Protein AF-A0A9E7N8S4-F1 (afdb_monomer_lite)

Radius of gyration: 15.59 Å; chains: 1; bounding box: 33×18×44 Å

Foldseek 3Di:
DDCDPVNVLVVVLVVQLCCQLVVVCVVVVPPDPVVSVVSSVVSNVVSVVCCVPPVVVVSVVVVVVVVVD

Secondary structure (DSSP, 8-state):
-PPPHHHHHHHHHHHHHHHHHHHHHHHTT---HHHHHHHHHHHHHHHHHHIIIIIHHHHHHHHHHHH--

Sequence (69 aa):
MRVTVADSAVFMYNLGVVLSGGYVATMLNVNDRYQLLGVMVVFALFWTIYFKFYMRSRLETLDERSESG

pLDDT: mean 79.56, std 10.18, range [46.78, 90.5]

Structure (mmCIF, N/CA/C/O backbone):
data_AF-A0A9E7N8S4-F1
#
_entry.id   AF-A0A9E7N8S4-F1
#
loop_
_atom_site.group_PDB
_atom_site.id
_atom_site.type_symbol
_atom_site.label_atom_id
_atom_site.label_alt_id
_atom_site.label_comp_id
_atom_site.label_asym_id
_atom_site.label_entity_id
_atom_site.label_seq_id
_atom_site.pdbx_PDB_ins_code
_atom_site.Cartn_x
_atom_site.Cartn_y
_atom_site.Cartn_z
_atom_site.occupancy
_atom_site.B_iso_or_equiv
_atom_site.auth_seq_id
_atom_site.auth_comp_id
_atom_site.auth_asym_id
_atom_site.auth_atom_id
_atom_site.pdbx_PDB_model_num
ATOM 1 N N . MET A 1 1 ? -25.541 -10.842 4.433 1.00 46.78 1 MET A N 1
ATOM 2 C CA . MET A 1 1 ? -24.176 -10.393 4.784 1.00 46.78 1 MET A CA 1
ATOM 3 C C . MET A 1 1 ? -24.278 -8.936 5.207 1.00 46.78 1 MET A C 1
ATOM 5 O O . MET A 1 1 ? -24.737 -8.141 4.397 1.00 46.78 1 MET A O 1
ATOM 9 N N . ARG A 1 2 ? -23.987 -8.590 6.469 1.00 63.94 2 ARG A N 1
ATOM 10 C CA . ARG A 1 2 ? -23.895 -7.177 6.879 1.00 63.94 2 ARG A CA 1
ATOM 11 C C . ARG A 1 2 ? -22.517 -6.686 6.449 1.00 63.94 2 ARG A C 1
ATOM 13 O O . ARG A 1 2 ? -21.530 -7.312 6.811 1.00 63.94 2 ARG A O 1
ATOM 20 N N . VAL A 1 3 ? -22.474 -5.639 5.632 1.00 69.62 3 VAL A N 1
ATOM 21 C CA . VAL A 1 3 ? -21.217 -4.993 5.244 1.00 69.62 3 VAL A CA 1
ATOM 22 C C . VAL A 1 3 ? -20.673 -4.296 6.481 1.00 69.62 3 VAL A C 1
ATOM 24 O O . VAL A 1 3 ? -21.349 -3.437 7.047 1.00 69.62 3 VAL A O 1
ATOM 27 N N . THR A 1 4 ? -19.485 -4.694 6.917 1.00 77.94 4 THR A N 1
ATOM 28 C CA . THR A 1 4 ? -18.822 -4.100 8.078 1.00 77.94 4 THR A CA 1
ATOM 29 C C . THR A 1 4 ? -17.944 -2.938 7.618 1.00 77.94 4 THR A C 1
ATOM 31 O O . THR A 1 4 ? -17.533 -2.854 6.456 1.00 77.94 4 THR A O 1
ATOM 34 N N . VAL A 1 5 ? -17.611 -2.025 8.531 1.00 75.12 5 VAL A N 1
ATOM 35 C CA . VAL A 1 5 ? -16.650 -0.941 8.262 1.00 75.12 5 VAL A CA 1
ATOM 36 C C . VAL A 1 5 ? -15.300 -1.511 7.793 1.00 75.12 5 VAL A C 1
ATOM 38 O O . VAL A 1 5 ? -14.667 -0.951 6.898 1.00 75.12 5 VAL A O 1
ATOM 41 N N . ALA A 1 6 ? -14.912 -2.681 8.311 1.00 75.19 6 ALA A N 1
ATOM 42 C CA . ALA A 1 6 ? -13.740 -3.432 7.871 1.00 75.19 6 ALA A CA 1
ATOM 43 C C . ALA A 1 6 ? -13.794 -3.824 6.381 1.00 75.19 6 ALA A C 1
ATOM 45 O O . ALA A 1 6 ? -12.815 -3.613 5.665 1.00 75.19 6 ALA A O 1
ATOM 46 N N . ASP A 1 7 ? -14.937 -4.310 5.884 1.00 78.38 7 ASP A N 1
ATOM 47 C CA . ASP A 1 7 ? -15.107 -4.674 4.468 1.00 78.38 7 ASP A CA 1
ATOM 48 C C . ASP A 1 7 ? -14.934 -3.451 3.555 1.00 78.38 7 ASP A C 1
ATOM 50 O O . ASP A 1 7 ? -14.274 -3.511 2.514 1.00 78.38 7 ASP A O 1
ATOM 54 N N . SER A 1 8 ? -15.468 -2.304 3.983 1.00 78.31 8 SER A N 1
ATOM 55 C CA . SER A 1 8 ? -15.350 -1.039 3.247 1.00 78.31 8 SER A CA 1
ATOM 56 C C . SER A 1 8 ? -13.907 -0.522 3.225 1.00 78.31 8 SER A C 1
ATOM 58 O O . SER A 1 8 ? -13.440 -0.012 2.205 1.00 78.31 8 SER A O 1
ATOM 60 N N . ALA A 1 9 ? -13.173 -0.692 4.327 1.00 80.69 9 ALA A N 1
ATOM 61 C CA . ALA A 1 9 ? -11.769 -0.310 4.423 1.00 80.69 9 ALA A CA 1
ATOM 62 C C . ALA A 1 9 ? -10.869 -1.179 3.527 1.00 80.69 9 ALA A C 1
ATOM 64 O O . ALA A 1 9 ? -9.981 -0.652 2.856 1.00 80.69 9 ALA A O 1
ATOM 65 N N . VAL A 1 10 ? -11.130 -2.489 3.455 1.00 82.88 10 VAL A N 1
ATOM 66 C CA . VAL A 1 10 ? -10.426 -3.412 2.546 1.00 82.88 10 VAL A CA 1
ATOM 67 C C . VAL A 1 10 ? -10.734 -3.092 1.083 1.00 82.88 10 VAL A C 1
ATOM 69 O O . VAL A 1 10 ? -9.837 -3.128 0.235 1.00 82.88 10 VAL A O 1
ATOM 72 N N . PHE A 1 11 ? -11.980 -2.735 0.767 1.00 83.25 11 PHE A N 1
ATOM 73 C CA . PHE A 1 11 ? -12.343 -2.293 -0.577 1.00 83.25 11 PHE A CA 1
ATOM 74 C C . PHE A 1 11 ? -11.596 -1.011 -0.972 1.00 83.25 11 PHE A C 1
ATOM 76 O O . PHE A 1 11 ? -10.970 -0.971 -2.030 1.00 83.25 11 PHE A O 1
ATOM 83 N N . MET A 1 12 ? -11.583 0.005 -0.102 1.00 84.44 12 MET A N 1
ATOM 84 C CA . MET A 1 12 ? -10.843 1.249 -0.342 1.00 84.44 12 MET A CA 1
ATOM 85 C C . MET A 1 12 ? -9.338 1.034 -0.486 1.00 84.44 12 MET A C 1
ATOM 87 O O . MET A 1 12 ? -8.719 1.643 -1.355 1.00 84.44 12 MET A O 1
ATOM 91 N N . TYR A 1 13 ? -8.760 0.135 0.312 1.00 83.38 13 TYR A N 1
ATOM 92 C CA . TYR A 1 13 ? -7.365 -0.271 0.168 1.00 83.38 13 TYR A CA 1
ATOM 93 C C . TYR A 1 13 ? -7.081 -0.830 -1.234 1.00 83.38 13 TYR A C 1
ATOM 95 O O . TYR A 1 13 ? -6.188 -0.337 -1.921 1.00 83.38 13 TYR A O 1
ATOM 103 N N . ASN A 1 14 ? -7.868 -1.809 -1.694 1.00 85.12 14 ASN A N 1
ATOM 104 C CA . ASN A 1 14 ? -7.670 -2.415 -3.014 1.00 85.12 14 ASN A CA 1
ATOM 105 C C . ASN A 1 14 ? -7.842 -1.392 -4.139 1.00 85.12 14 ASN A C 1
ATOM 107 O O . ASN A 1 14 ? -7.060 -1.365 -5.087 1.00 85.12 14 ASN A O 1
ATOM 111 N N . LEU A 1 15 ? -8.840 -0.521 -4.013 1.00 88.88 15 LEU A N 1
ATOM 112 C CA . LEU A 1 15 ? -9.121 0.515 -4.997 1.00 88.88 15 LEU A CA 1
ATOM 113 C C . LEU A 1 15 ? -7.972 1.536 -5.062 1.00 88.88 15 LEU A C 1
ATOM 115 O O . LEU A 1 15 ? -7.525 1.886 -6.152 1.00 88.88 15 LEU A O 1
ATOM 119 N N . GLY A 1 16 ? -7.421 1.927 -3.910 1.00 86.50 16 GLY A N 1
ATOM 120 C CA . GLY A 1 16 ? -6.231 2.771 -3.817 1.00 86.50 16 GLY A CA 1
ATOM 121 C C . GLY A 1 16 ? -5.004 2.145 -4.481 1.00 86.50 16 GLY A C 1
ATOM 122 O O . GLY A 1 16 ? -4.339 2.809 -5.278 1.00 86.50 16 GLY A O 1
ATOM 123 N N . VAL A 1 17 ? -4.735 0.861 -4.224 1.00 87.75 17 VAL A N 1
ATOM 124 C CA . VAL A 1 17 ? -3.617 0.124 -4.839 1.00 87.75 17 VAL A CA 1
ATOM 125 C C . VAL A 1 17 ? -3.769 0.051 -6.358 1.00 87.75 17 VAL A C 1
ATOM 127 O O . VAL A 1 17 ? -2.836 0.405 -7.078 1.00 87.75 17 VAL A O 1
ATOM 130 N N . VAL A 1 18 ? -4.943 -0.355 -6.851 1.00 88.50 18 VAL A N 1
ATOM 131 C CA . VAL A 1 18 ? -5.197 -0.535 -8.289 1.00 88.50 18 VAL A CA 1
ATOM 132 C C . VAL A 1 18 ? -5.159 0.794 -9.036 1.00 88.50 18 VAL A C 1
ATOM 134 O O . VAL A 1 18 ? -4.529 0.871 -10.089 1.00 88.50 18 VAL A O 1
ATOM 137 N N . LEU A 1 19 ? -5.777 1.850 -8.498 1.00 89.62 19 LEU A N 1
ATOM 138 C CA . LEU A 1 19 ? -5.739 3.169 -9.131 1.00 89.62 19 LEU A CA 1
ATOM 139 C C . LEU A 1 19 ? -4.326 3.750 -9.139 1.00 89.62 19 LEU A C 1
ATOM 141 O O . LEU A 1 19 ? -3.902 4.280 -10.162 1.00 89.62 19 LEU A O 1
ATOM 145 N N . SER A 1 20 ? -3.581 3.622 -8.037 1.00 86.19 20 SER A N 1
ATOM 146 C CA . SER A 1 20 ? -2.212 4.147 -7.955 1.00 86.19 20 SER A CA 1
ATOM 147 C C . SER A 1 20 ? -1.275 3.401 -8.906 1.00 86.19 20 SER A C 1
ATOM 149 O O . SER A 1 20 ? -0.581 4.020 -9.710 1.00 86.19 20 SER A O 1
ATOM 151 N N . GLY A 1 21 ? -1.289 2.066 -8.861 1.00 84.94 21 GLY A N 1
ATOM 152 C CA . GLY A 1 21 ? -0.456 1.238 -9.728 1.00 84.94 21 GLY A CA 1
ATOM 153 C C . GLY A 1 21 ? -0.839 1.365 -11.202 1.00 84.94 21 GLY A C 1
ATOM 154 O O . GLY A 1 21 ? 0.040 1.483 -12.052 1.00 84.94 21 GLY A O 1
ATOM 155 N N . GLY A 1 22 ? -2.138 1.425 -11.509 1.00 85.19 22 GLY A N 1
ATOM 156 C CA . GLY A 1 22 ? -2.646 1.643 -12.863 1.00 85.19 22 GLY A CA 1
ATOM 157 C C . GLY A 1 22 ? -2.292 3.023 -13.420 1.00 85.19 22 GLY A C 1
ATOM 158 O O . GLY A 1 22 ? -1.833 3.117 -14.555 1.00 85.19 22 GLY A O 1
ATOM 159 N N . TYR A 1 23 ? -2.438 4.086 -12.622 1.00 87.31 23 TYR A N 1
ATOM 160 C CA . TYR A 1 23 ? -2.056 5.444 -13.017 1.00 87.31 23 TYR A CA 1
ATOM 161 C C . TYR A 1 23 ? -0.552 5.561 -13.286 1.00 87.31 23 TYR A C 1
ATOM 163 O O . TYR A 1 23 ? -0.140 6.129 -14.293 1.00 87.31 23 TYR A O 1
ATOM 171 N N . VAL A 1 24 ? 0.291 4.994 -12.420 1.00 86.00 24 VAL A N 1
ATOM 172 C CA . VAL A 1 24 ? 1.743 5.054 -12.628 1.00 86.00 24 VAL A CA 1
ATOM 173 C C . VAL A 1 24 ? 2.182 4.194 -13.810 1.00 86.00 24 VAL A C 1
ATOM 175 O O . VAL A 1 24 ? 3.034 4.622 -14.585 1.00 86.00 24 VAL A O 1
ATOM 178 N N . ALA A 1 25 ? 1.577 3.021 -14.001 1.00 86.00 25 ALA A N 1
ATOM 179 C CA . ALA A 1 25 ? 1.855 2.175 -15.156 1.00 86.00 25 ALA A CA 1
ATOM 180 C C . ALA A 1 25 ? 1.539 2.875 -16.489 1.00 86.00 25 ALA A C 1
ATOM 182 O O . ALA A 1 25 ? 2.338 2.794 -17.425 1.00 86.00 25 ALA A O 1
ATOM 183 N N . THR A 1 26 ? 0.411 3.590 -16.573 1.00 85.62 26 THR A N 1
ATOM 184 C CA . THR A 1 26 ? 0.052 4.355 -17.777 1.00 85.62 26 THR A CA 1
ATOM 185 C C . THR A 1 26 ? 0.946 5.578 -17.958 1.00 85.62 26 THR A C 1
ATOM 187 O O . THR A 1 26 ? 1.421 5.816 -19.068 1.00 85.62 26 THR A O 1
ATOM 190 N N . MET A 1 27 ? 1.244 6.309 -16.878 1.00 88.44 27 MET A N 1
ATOM 191 C CA . MET A 1 27 ? 2.116 7.488 -16.903 1.00 88.44 27 MET A CA 1
ATOM 192 C C . MET A 1 27 ? 3.538 7.158 -17.373 1.00 88.44 27 MET A C 1
ATOM 194 O O . MET A 1 27 ? 4.119 7.906 -18.154 1.00 88.44 27 MET A O 1
ATOM 198 N N . LEU A 1 28 ? 4.096 6.036 -16.918 1.00 86.75 28 LEU A N 1
ATOM 199 C CA . LEU A 1 28 ? 5.449 5.597 -17.271 1.00 86.75 28 LEU A CA 1
ATOM 200 C C . LEU A 1 28 ? 5.505 4.790 -18.581 1.00 86.75 28 LEU A C 1
ATOM 202 O O . LEU A 1 28 ? 6.577 4.322 -18.956 1.00 86.75 28 LEU A O 1
ATOM 206 N N . ASN A 1 29 ? 4.370 4.628 -19.275 1.00 85.81 29 ASN A N 1
ATOM 207 C CA . ASN A 1 29 ? 4.231 3.822 -20.493 1.00 85.81 29 ASN A CA 1
ATOM 208 C C . ASN A 1 29 ? 4.845 2.415 -20.348 1.00 85.81 29 ASN A C 1
ATOM 210 O O . ASN A 1 29 ? 5.568 1.919 -21.215 1.00 85.81 29 ASN A O 1
ATOM 214 N N . VAL A 1 30 ? 4.593 1.778 -19.204 1.00 81.81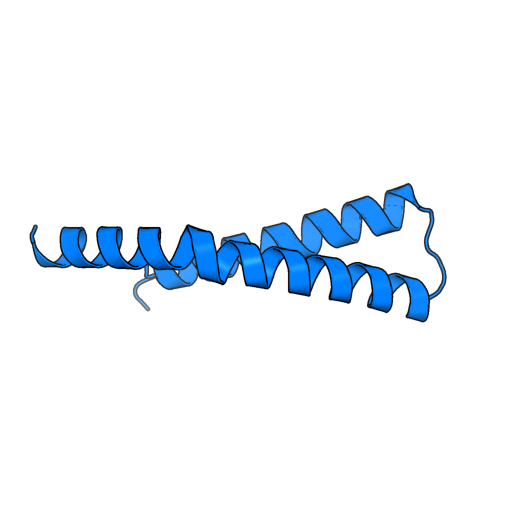 30 VAL A N 1
ATOM 215 C CA . VAL A 1 30 ? 5.180 0.477 -18.882 1.00 81.81 30 VAL A CA 1
ATOM 216 C C . VAL A 1 30 ? 4.477 -0.603 -19.699 1.00 81.81 30 VAL A C 1
ATOM 218 O O . VAL A 1 30 ? 3.352 -0.992 -19.397 1.00 81.81 30 VAL A O 1
ATOM 221 N N . ASN A 1 31 ? 5.158 -1.101 -20.731 1.00 79.88 31 ASN A N 1
ATOM 222 C CA . ASN A 1 31 ? 4.657 -2.176 -21.596 1.00 79.88 31 ASN A CA 1
ATOM 223 C C . ASN A 1 31 ? 5.202 -3.561 -21.200 1.00 79.88 31 ASN A C 1
ATOM 225 O O . ASN A 1 31 ? 4.659 -4.588 -21.609 1.00 79.88 31 ASN A O 1
ATOM 229 N N . ASP A 1 32 ? 6.268 -3.600 -20.396 1.00 86.75 32 ASP A N 1
ATOM 230 C CA . ASP A 1 32 ? 6.871 -4.841 -19.919 1.00 86.75 32 ASP A CA 1
ATOM 231 C C . ASP A 1 32 ? 6.127 -5.381 -18.684 1.00 86.75 32 ASP A C 1
ATOM 233 O O . ASP A 1 32 ? 5.932 -4.681 -17.686 1.00 86.75 32 ASP A O 1
ATOM 237 N N . ARG A 1 33 ? 5.717 -6.656 -18.739 1.00 84.19 33 ARG A N 1
ATOM 238 C CA . ARG A 1 33 ? 4.938 -7.305 -17.670 1.00 84.19 33 ARG A CA 1
ATOM 239 C C . ARG A 1 33 ? 5.687 -7.375 -16.339 1.00 84.19 33 ARG A C 1
ATOM 241 O O . ARG A 1 33 ? 5.044 -7.282 -15.295 1.00 84.19 33 ARG A O 1
ATOM 248 N N . TYR A 1 34 ? 7.009 -7.537 -16.354 1.00 87.56 34 TYR A N 1
ATOM 249 C CA . TYR A 1 34 ? 7.810 -7.614 -15.132 1.00 87.56 34 TYR A CA 1
ATOM 250 C C . TYR A 1 34 ? 7.944 -6.245 -14.472 1.00 87.56 34 TYR A C 1
ATOM 252 O O . TYR A 1 34 ? 7.841 -6.139 -13.250 1.00 87.56 34 TYR A O 1
ATOM 260 N N . GLN A 1 35 ? 8.097 -5.186 -15.269 1.00 84.38 35 GLN A N 1
ATOM 261 C CA . GLN A 1 35 ? 8.092 -3.816 -14.756 1.00 84.38 35 GLN A CA 1
ATOM 262 C C . GLN A 1 35 ? 6.725 -3.439 -14.169 1.00 84.38 35 GLN A C 1
ATOM 264 O O . GLN A 1 35 ? 6.664 -2.856 -13.088 1.00 84.38 35 GLN A O 1
ATOM 269 N N . LEU A 1 36 ? 5.629 -3.836 -14.827 1.00 85.19 36 LEU A N 1
ATOM 270 C CA . LEU A 1 36 ? 4.270 -3.604 -14.333 1.00 85.19 36 LEU A CA 1
ATOM 271 C C . LEU A 1 36 ? 4.041 -4.286 -12.974 1.00 85.19 36 LEU A C 1
ATOM 273 O O . LEU A 1 36 ? 3.520 -3.672 -12.043 1.00 85.19 36 LEU A O 1
ATOM 277 N N . LEU A 1 37 ? 4.482 -5.543 -12.847 1.00 86.69 37 LEU A N 1
ATOM 278 C CA . LEU A 1 37 ? 4.457 -6.291 -11.589 1.00 86.69 37 LEU A CA 1
ATOM 279 C C . LEU A 1 37 ? 5.285 -5.600 -10.504 1.00 86.69 37 LEU A C 1
ATOM 281 O O . LEU A 1 37 ? 4.802 -5.442 -9.386 1.00 86.69 37 LEU A O 1
ATOM 285 N N . GLY A 1 38 ? 6.497 -5.148 -10.832 1.00 88.19 38 GLY A N 1
ATOM 286 C CA . GLY A 1 38 ? 7.358 -4.427 -9.895 1.00 88.19 38 GLY A CA 1
ATOM 287 C C . GLY A 1 38 ? 6.692 -3.165 -9.343 1.00 88.19 38 GL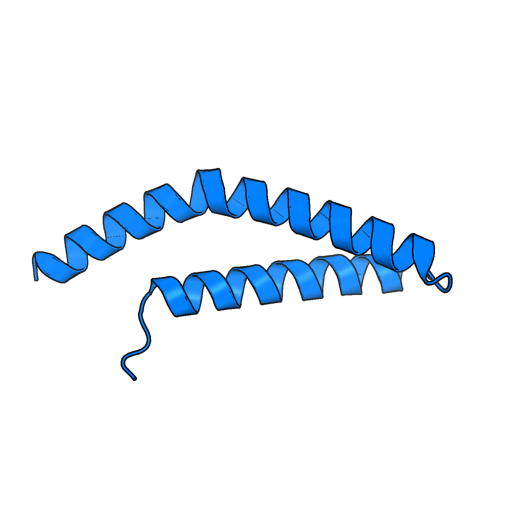Y A C 1
ATOM 288 O O . GLY A 1 38 ? 6.637 -2.978 -8.128 1.00 88.19 38 GLY A O 1
ATOM 289 N N . VAL A 1 39 ? 6.110 -2.340 -10.218 1.00 86.12 39 VAL A N 1
ATOM 290 C CA . VAL A 1 39 ? 5.379 -1.124 -9.825 1.00 86.12 39 VAL A CA 1
ATOM 291 C C . VAL A 1 39 ? 4.184 -1.471 -8.936 1.00 86.12 39 VAL A C 1
ATOM 293 O O . VAL A 1 39 ? 4.036 -0.901 -7.855 1.00 86.12 39 VAL A O 1
ATOM 296 N N . MET A 1 40 ? 3.367 -2.446 -9.339 1.00 85.00 40 MET A N 1
ATOM 297 C CA . MET A 1 40 ? 2.205 -2.884 -8.558 1.00 85.00 40 MET A CA 1
ATOM 298 C C . MET A 1 40 ? 2.595 -3.387 -7.163 1.00 85.00 40 MET A C 1
ATOM 300 O O . MET A 1 40 ? 1.933 -3.045 -6.186 1.00 85.00 40 MET A O 1
ATOM 304 N N . VAL A 1 41 ? 3.688 -4.147 -7.043 1.00 88.88 41 VAL A N 1
ATOM 305 C CA . VAL A 1 41 ? 4.187 -4.649 -5.753 1.00 88.88 41 VAL A CA 1
ATOM 306 C C . VAL A 1 41 ? 4.654 -3.506 -4.852 1.00 88.88 41 VAL A C 1
ATOM 308 O O . VAL A 1 41 ? 4.315 -3.490 -3.670 1.00 88.88 41 VAL A O 1
ATOM 311 N N . VAL A 1 42 ? 5.380 -2.521 -5.390 1.00 90.25 42 VAL A N 1
ATOM 312 C CA . VAL A 1 42 ? 5.822 -1.348 -4.615 1.00 90.25 42 VAL A CA 1
ATOM 313 C C . VAL A 1 42 ? 4.620 -0.567 -4.082 1.00 90.25 42 VAL A C 1
ATOM 315 O O . VAL A 1 42 ? 4.577 -0.235 -2.895 1.00 90.25 42 VAL A O 1
ATOM 318 N N . PHE A 1 43 ? 3.610 -0.330 -4.921 1.00 87.81 43 PHE A N 1
ATOM 319 C CA . PHE A 1 43 ? 2.386 0.350 -4.496 1.00 87.81 43 PHE A CA 1
ATOM 320 C C . PHE A 1 43 ? 1.579 -0.466 -3.487 1.00 87.81 43 PHE A C 1
ATOM 322 O O . PHE A 1 43 ? 1.091 0.100 -2.509 1.00 87.81 43 PHE A O 1
ATOM 329 N N . ALA A 1 44 ? 1.481 -1.783 -3.666 1.00 86.94 44 ALA A N 1
ATOM 330 C CA . ALA A 1 44 ? 0.827 -2.666 -2.707 1.00 86.94 44 ALA A CA 1
ATOM 331 C C . ALA A 1 44 ? 1.524 -2.623 -1.339 1.00 86.94 44 ALA A C 1
ATOM 333 O O . ALA A 1 44 ? 0.857 -2.497 -0.312 1.00 86.94 44 ALA A O 1
ATOM 334 N N . LEU A 1 45 ? 2.860 -2.658 -1.300 1.00 90.50 45 LEU A N 1
ATOM 335 C CA . LEU A 1 45 ? 3.629 -2.541 -0.057 1.00 90.50 45 LEU A CA 1
ATOM 336 C C . LEU A 1 45 ? 3.420 -1.181 0.615 1.00 90.50 45 LEU A C 1
ATOM 338 O O . LEU A 1 45 ? 3.134 -1.132 1.812 1.00 90.50 45 LEU A O 1
ATOM 342 N N . PHE A 1 46 ? 3.494 -0.091 -0.151 1.00 89.75 46 PHE A N 1
ATOM 343 C CA . PHE A 1 46 ? 3.251 1.260 0.356 1.00 89.75 46 PHE A CA 1
ATOM 344 C C . PHE A 1 46 ? 1.861 1.388 0.996 1.00 89.75 46 PHE A C 1
ATOM 346 O O . PHE A 1 46 ? 1.731 1.809 2.148 1.00 89.75 46 PHE A O 1
ATOM 353 N N . TRP A 1 47 ? 0.821 0.944 0.289 1.00 84.44 47 TRP A N 1
ATOM 354 C CA . TRP A 1 47 ? -0.545 0.955 0.805 1.00 84.44 47 TRP A CA 1
ATOM 355 C C . TRP A 1 47 ? -0.731 0.022 2.000 1.00 84.44 47 TRP A C 1
ATOM 357 O O . TRP A 1 47 ? -1.516 0.329 2.893 1.00 84.44 47 TRP A O 1
ATOM 367 N N . THR A 1 48 ? -0.013 -1.104 2.057 1.00 86.75 48 THR A N 1
ATOM 368 C CA . THR A 1 48 ? -0.088 -2.047 3.188 1.00 86.75 48 THR A CA 1
ATOM 369 C C . THR A 1 48 ? 0.446 -1.405 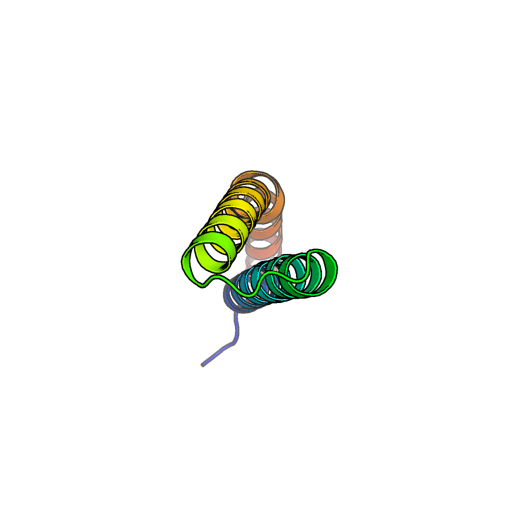4.460 1.00 86.75 48 THR A C 1
ATOM 371 O O . THR A 1 48 ? -0.158 -1.527 5.526 1.00 86.75 48 THR A O 1
ATOM 374 N N . ILE A 1 49 ? 1.554 -0.671 4.347 1.00 88.88 49 ILE A N 1
ATOM 375 C CA . ILE A 1 49 ? 2.121 0.106 5.450 1.00 88.88 49 ILE A CA 1
ATOM 376 C C . ILE A 1 49 ? 1.130 1.191 5.877 1.00 88.88 49 ILE A C 1
ATOM 378 O O . ILE A 1 49 ? 0.784 1.267 7.056 1.0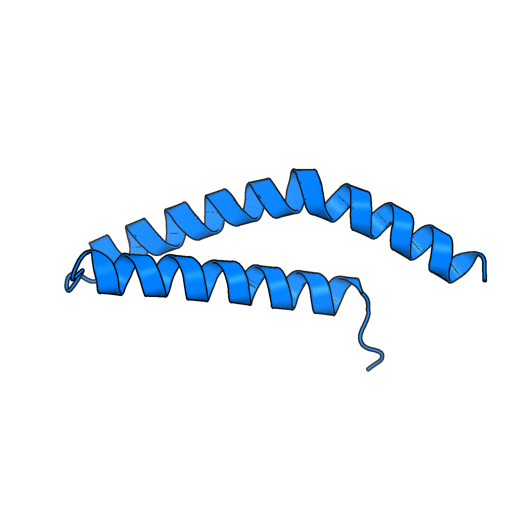0 88.88 49 ILE A O 1
ATOM 382 N N . TYR A 1 50 ? 0.613 1.977 4.929 1.00 83.94 50 TYR A N 1
ATOM 383 C CA . TYR A 1 50 ? -0.388 3.005 5.216 1.00 83.94 50 TYR A CA 1
ATOM 384 C C . TYR A 1 50 ? -1.609 2.427 5.947 1.00 83.94 50 TYR A C 1
ATOM 386 O O . TYR A 1 50 ? -2.016 2.940 6.989 1.00 83.94 50 TYR A O 1
ATOM 394 N N . PHE A 1 51 ? -2.147 1.308 5.466 1.00 82.75 51 PHE A N 1
ATOM 395 C CA . PHE A 1 51 ? -3.292 0.654 6.087 1.00 82.75 51 PHE A CA 1
ATOM 396 C C . PHE A 1 51 ? -2.980 0.180 7.513 1.00 82.75 51 PHE A C 1
ATOM 398 O O . PHE A 1 51 ? -3.750 0.436 8.441 1.00 82.75 51 PHE A O 1
ATOM 405 N N . LYS A 1 52 ? -1.820 -0.457 7.710 1.00 82.69 52 LYS A N 1
ATOM 406 C CA . LYS A 1 52 ? -1.400 -0.991 9.010 1.00 82.69 52 LYS A CA 1
ATOM 407 C C . LYS A 1 52 ? -1.202 0.099 10.064 1.00 82.69 52 LYS A C 1
ATOM 409 O O . LYS A 1 52 ? -1.584 -0.115 11.210 1.00 82.69 52 LYS A O 1
ATOM 414 N N . PHE A 1 53 ? -0.606 1.233 9.697 1.00 82.56 53 PHE A N 1
ATOM 415 C CA . PHE A 1 53 ? -0.295 2.300 10.653 1.00 82.56 53 PHE A CA 1
ATOM 416 C C . PHE A 1 53 ? -1.439 3.296 10.841 1.00 82.56 53 PHE A C 1
ATOM 418 O O . PHE A 1 53 ? -1.718 3.691 11.968 1.00 82.56 53 PHE A O 1
ATOM 425 N N . TYR A 1 54 ? -2.108 3.698 9.761 1.00 76.94 54 TYR A N 1
ATOM 426 C CA . TYR A 1 54 ? -3.098 4.776 9.803 1.00 76.94 54 TYR A CA 1
ATOM 427 C C . TYR A 1 54 ? -4.536 4.268 9.903 1.00 76.94 54 TYR A C 1
ATOM 429 O O . TYR A 1 54 ? -5.352 4.850 10.617 1.00 76.94 54 TYR A O 1
ATOM 437 N N . MET A 1 55 ? -4.863 3.181 9.200 1.00 72.12 55 MET A N 1
ATOM 438 C CA . MET A 1 55 ? 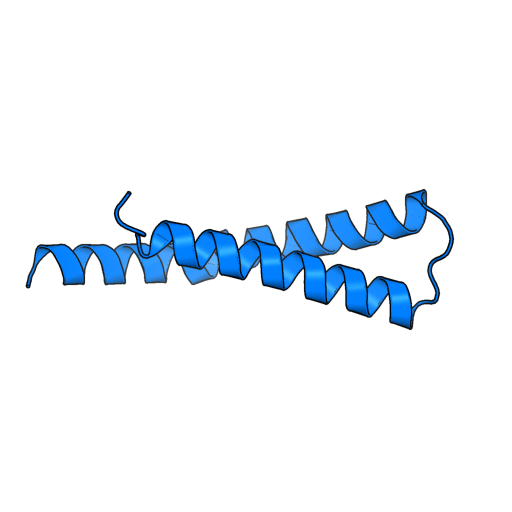-6.243 2.699 9.133 1.00 72.12 55 MET A CA 1
ATOM 439 C C . MET A 1 55 ? -6.602 1.817 10.326 1.00 72.12 55 MET A C 1
ATOM 441 O O . MET A 1 55 ? -7.705 1.931 10.847 1.00 72.12 55 MET A O 1
ATOM 445 N N . ARG A 1 56 ? -5.668 0.986 10.806 1.00 70.69 56 ARG A N 1
ATOM 446 C CA . ARG A 1 56 ? -5.907 0.083 11.944 1.00 70.69 56 ARG A CA 1
ATOM 447 C C . ARG A 1 56 ? -6.369 0.824 13.201 1.00 70.69 56 ARG A C 1
ATOM 449 O O . ARG A 1 56 ? -7.397 0.467 13.759 1.00 70.69 56 ARG A O 1
ATOM 456 N N . SER A 1 57 ? -5.673 1.899 13.575 1.00 69.19 57 SER A N 1
ATOM 457 C CA . SER A 1 57 ? -6.052 2.724 14.731 1.00 69.19 57 SER A CA 1
ATOM 458 C C . SER A 1 57 ? -7.435 3.365 14.558 1.00 69.19 57 SER A C 1
ATOM 460 O O . SER A 1 57 ? -8.212 3.423 15.502 1.00 69.19 57 SER A O 1
ATOM 462 N N . ARG A 1 58 ? -7.777 3.806 13.341 1.00 70.50 58 ARG A N 1
ATOM 463 C CA . ARG A 1 58 ? -9.085 4.412 13.040 1.00 70.50 58 ARG A CA 1
ATOM 464 C C . ARG A 1 58 ? -10.220 3.393 13.054 1.00 70.50 58 ARG A C 1
ATOM 466 O O . ARG A 1 58 ? -11.333 3.751 13.423 1.00 70.50 58 ARG A O 1
ATOM 473 N N . LEU A 1 59 ? -9.947 2.160 12.633 1.00 68.94 59 LEU A N 1
ATOM 474 C CA . LEU A 1 59 ? -10.918 1.070 12.636 1.00 68.94 59 LEU A CA 1
ATOM 475 C C . LEU A 1 59 ? -11.235 0.612 14.060 1.00 68.94 59 LEU A C 1
ATOM 477 O O . LEU A 1 59 ? -12.411 0.482 14.371 1.00 68.94 59 LEU A O 1
ATOM 481 N N . GLU A 1 60 ? -10.225 0.474 14.926 1.00 70.06 60 GLU A N 1
ATOM 482 C CA . GLU A 1 60 ? -10.418 0.156 16.353 1.00 70.06 60 GLU A CA 1
ATOM 483 C C . GLU A 1 60 ? -11.326 1.200 17.035 1.00 70.06 60 GLU A C 1
ATOM 485 O O . GLU A 1 60 ? -12.314 0.841 17.666 1.00 70.06 60 GLU A O 1
ATOM 490 N N . THR A 1 61 ? -11.097 2.499 16.803 1.00 71.56 61 THR A N 1
ATOM 491 C CA . THR A 1 61 ? -11.946 3.568 17.370 1.00 71.56 61 THR A CA 1
ATOM 492 C C . THR A 1 61 ? -13.385 3.572 16.832 1.00 71.56 61 THR A C 1
ATOM 494 O O . THR A 1 61 ? -14.312 3.988 17.527 1.00 71.56 61 THR A O 1
ATOM 497 N N . LEU A 1 62 ? -13.597 3.182 15.571 1.00 69.69 62 LEU A N 1
ATOM 498 C CA . LEU A 1 62 ? -14.936 3.146 14.970 1.00 69.69 62 LEU A CA 1
ATOM 499 C C . LEU A 1 62 ? -15.751 1.942 15.452 1.00 69.69 62 LEU A C 1
ATOM 501 O O . LEU A 1 62 ? -16.964 2.076 15.606 1.00 69.69 62 LEU A O 1
ATOM 505 N N . ASP A 1 63 ? -15.092 0.812 15.703 1.00 66.50 63 ASP A N 1
ATOM 506 C CA . ASP A 1 63 ? -15.717 -0.405 16.226 1.00 66.50 63 ASP A CA 1
ATOM 507 C C . ASP A 1 63 ? -16.204 -0.184 17.668 1.00 66.50 63 ASP A C 1
ATOM 509 O O . ASP A 1 63 ? -17.393 -0.353 17.943 1.00 66.50 63 ASP A O 1
ATOM 513 N N . GLU A 1 64 ? -15.351 0.377 18.539 1.00 66.00 64 GLU A N 1
ATOM 514 C CA . GLU A 1 64 ? -15.702 0.760 19.922 1.00 66.00 64 GLU A CA 1
ATOM 515 C C . GLU A 1 64 ? -16.912 1.709 19.985 1.00 66.00 64 GLU A C 1
ATOM 517 O O . GLU A 1 64 ? -17.756 1.628 20.881 1.00 66.00 64 GLU A O 1
ATOM 522 N N . ARG A 1 65 ? -17.029 2.618 19.011 1.00 61.09 65 ARG A N 1
ATOM 523 C CA . ARG A 1 65 ? -18.146 3.568 18.918 1.00 61.09 65 ARG A CA 1
ATOM 524 C C . ARG A 1 65 ? -19.443 2.926 18.420 1.00 61.09 65 ARG A C 1
ATOM 526 O O . ARG A 1 65 ? -20.514 3.477 18.653 1.00 61.09 65 ARG A O 1
ATOM 533 N N . SER A 1 66 ? -19.350 1.804 17.710 1.00 60.84 66 SER A N 1
ATOM 534 C CA . SER A 1 66 ? -20.504 1.059 17.200 1.00 60.84 66 SER A CA 1
ATOM 535 C C . SER A 1 66 ? -21.080 0.074 18.220 1.00 60.84 66 SER A C 1
ATOM 537 O O . SER A 1 66 ? -22.272 -0.205 18.167 1.00 60.84 66 SER A O 1
ATOM 539 N N . GLU A 1 67 ? -20.266 -0.401 19.171 1.00 59.44 67 GLU A N 1
ATOM 540 C CA . GLU A 1 67 ? -20.714 -1.234 20.298 1.00 59.44 67 GLU A CA 1
ATOM 541 C C . GLU A 1 67 ? -21.270 -0.417 21.481 1.00 59.44 67 GLU A C 1
ATOM 543 O O .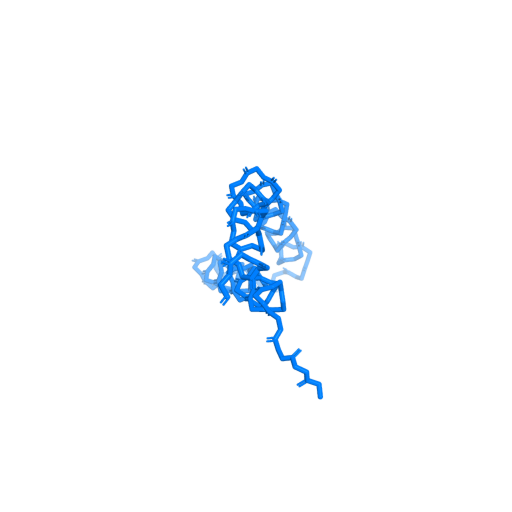 GLU A 1 67 ? -21.964 -0.962 22.337 1.00 59.44 67 GLU A O 1
ATOM 548 N N . SER A 1 68 ? -20.979 0.888 21.542 1.00 57.91 68 SER A N 1
ATOM 549 C CA . SER A 1 68 ? -21.401 1.798 22.623 1.00 57.91 68 SER A CA 1
ATOM 550 C C . SER A 1 68 ? -22.630 2.667 22.305 1.00 57.91 68 SER A C 1
ATOM 552 O O . SER A 1 68 ? -23.004 3.505 23.130 1.00 57.91 68 SER A O 1
ATOM 554 N N . GLY A 1 69 ? -23.262 2.481 21.141 1.00 48.06 69 GLY A N 1
ATOM 555 C CA . GLY A 1 69 ? -24.504 3.155 20.727 1.00 48.06 69 GLY A CA 1
ATOM 556 C C . GLY A 1 69 ? -25.642 2.176 20.496 1.00 48.06 69 GLY A C 1
ATOM 557 O O . GLY A 1 69 ? -26.790 2.548 20.826 1.00 48.06 69 GLY A O 1
#

Organism: NCBI:txid2953753

InterPro domains:
  IPR058387 Domain of unknown function DUF8074 [PF26275] (1-68)